Protein AF-A0A1F9A7B1-F1 (afdb_monomer_lite)

Sequence (78 aa):
MQPPVTPIGLDYIASSLELAGFSVDLIDLCFAFSFKEELDAYFQGHDPIAIGLTVRNTDDCYYLSQAFILPRIKEIID

pLDDT: mean 94.9, std 4.02, range [68.44, 98.44]

Radius of gyration: 14.49 Å; chains: 1; bounding box: 31×27×37 Å

Structure (mmCIF, N/CA/C/O backbone):
data_AF-A0A1F9A7B1-F1
#
_entry.id   AF-A0A1F9A7B1-F1
#
loop_
_atom_site.group_PDB
_atom_site.id
_atom_site.type_symbol
_atom_site.label_atom_id
_atom_site.label_alt_id
_atom_site.label_comp_id
_atom_site.label_asym_id
_atom_site.label_entity_id
_atom_site.label_seq_id
_atom_site.pdbx_PDB_ins_code
_atom_site.Cartn_x
_atom_site.Cartn_y
_atom_site.Cartn_z
_atom_site.occupancy
_atom_site.B_iso_or_equiv
_atom_site.auth_seq_id
_atom_site.auth_comp_id
_atom_site.auth_asym_id
_atom_site.auth_atom_id
_atom_site.pdbx_PDB_model_num
ATOM 1 N N . MET A 1 1 ? 13.049 -1.718 -6.420 1.00 68.44 1 MET A N 1
ATOM 2 C CA . MET A 1 1 ? 13.823 -0.478 -6.208 1.00 68.44 1 MET A CA 1
ATOM 3 C C . MET A 1 1 ? 14.587 -0.607 -4.911 1.00 68.44 1 MET A C 1
ATOM 5 O O . MET A 1 1 ? 14.050 -1.167 -3.966 1.00 68.44 1 MET A O 1
ATOM 9 N N . GLN A 1 2 ? 15.834 -0.158 -4.904 1.00 78.81 2 GLN A N 1
ATOM 10 C CA . GLN A 1 2 ? 16.692 -0.082 -3.727 1.00 78.81 2 GLN A CA 1
ATOM 11 C C . GLN A 1 2 ? 17.343 1.308 -3.738 1.00 78.81 2 GLN A C 1
ATOM 13 O O . GLN A 1 2 ? 17.670 1.783 -4.831 1.00 78.81 2 GLN A O 1
ATOM 18 N N . PRO A 1 3 ? 17.540 1.954 -2.579 1.00 90.56 3 PRO A N 1
ATOM 19 C CA . PRO A 1 3 ? 17.177 1.504 -1.227 1.00 90.56 3 PRO A CA 1
ATOM 20 C C . PRO A 1 3 ? 15.661 1.598 -0.934 1.00 90.56 3 PRO A C 1
ATOM 22 O O . PRO A 1 3 ? 14.928 2.195 -1.731 1.00 90.56 3 PRO A O 1
ATOM 25 N N . PRO A 1 4 ? 15.170 1.015 0.180 1.00 92.06 4 PRO A N 1
ATOM 26 C CA . PRO A 1 4 ? 13.811 1.258 0.664 1.00 92.06 4 PRO A CA 1
ATOM 27 C C . PRO A 1 4 ? 13.574 2.755 0.916 1.00 92.06 4 PRO A C 1
ATOM 29 O O . PRO A 1 4 ? 14.474 3.475 1.349 1.00 92.06 4 PRO A O 1
ATOM 32 N N . VAL A 1 5 ? 12.354 3.221 0.638 1.00 93.19 5 VAL A N 1
ATOM 33 C CA . VAL A 1 5 ? 11.927 4.612 0.846 1.00 93.19 5 VAL A CA 1
ATOM 34 C C . VAL A 1 5 ? 10.662 4.602 1.688 1.00 93.19 5 VAL A C 1
ATOM 36 O O . VAL A 1 5 ? 9.678 3.977 1.294 1.00 93.19 5 VAL A O 1
ATOM 39 N N . THR A 1 6 ? 10.683 5.317 2.811 1.00 93.31 6 THR A N 1
ATOM 40 C CA . THR A 1 6 ? 9.550 5.409 3.738 1.00 93.31 6 THR A CA 1
ATOM 41 C C . THR A 1 6 ? 8.281 5.896 3.022 1.00 93.31 6 THR A C 1
ATOM 43 O O . THR A 1 6 ? 8.334 6.901 2.297 1.00 93.31 6 THR A O 1
ATOM 46 N N . PRO A 1 7 ? 7.127 5.234 3.216 1.00 94.19 7 PRO A N 1
ATOM 47 C CA . PRO A 1 7 ? 5.867 5.617 2.592 1.00 94.19 7 PRO A CA 1
ATOM 48 C C . PRO A 1 7 ? 5.197 6.785 3.338 1.00 94.19 7 PRO A C 1
ATOM 50 O O . PRO A 1 7 ? 4.110 6.630 3.877 1.00 94.19 7 PRO A O 1
ATOM 53 N N . ILE A 1 8 ? 5.802 7.980 3.314 1.00 95.12 8 ILE A N 1
ATOM 54 C CA . ILE A 1 8 ? 5.341 9.168 4.072 1.00 95.12 8 ILE A CA 1
ATOM 55 C C . ILE A 1 8 ? 3.856 9.524 3.864 1.00 95.12 8 ILE A C 1
ATOM 57 O O . ILE A 1 8 ? 3.210 10.089 4.740 1.00 95.12 8 ILE A O 1
ATOM 61 N N . GLY A 1 9 ? 3.284 9.181 2.704 1.00 94.12 9 GLY A N 1
ATOM 62 C CA . GLY A 1 9 ? 1.853 9.356 2.449 1.00 94.12 9 GLY A CA 1
ATOM 63 C C . GLY A 1 9 ? 0.969 8.609 3.454 1.00 94.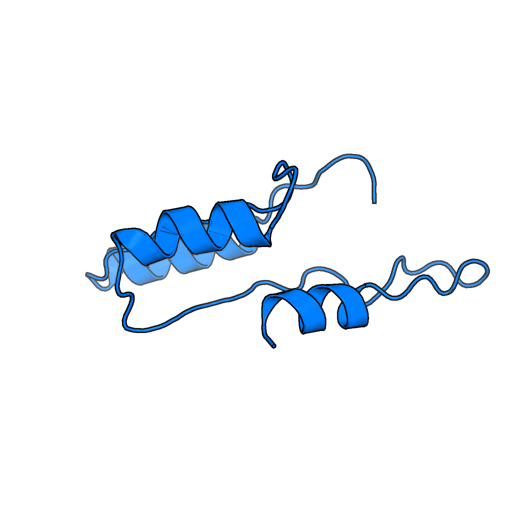12 9 GLY A C 1
ATOM 64 O O . GLY A 1 9 ? -0.078 9.127 3.826 1.00 94.12 9 GLY A O 1
ATOM 65 N N . LEU A 1 10 ? 1.397 7.433 3.926 1.00 96.19 10 LEU A N 1
ATOM 66 C CA . LEU A 1 10 ? 0.676 6.673 4.946 1.00 96.19 10 LEU A CA 1
ATOM 67 C C . LEU A 1 10 ? 0.716 7.368 6.308 1.00 96.19 10 LEU A C 1
ATOM 69 O O . LEU A 1 10 ? -0.317 7.396 6.964 1.00 96.19 10 LEU A O 1
ATOM 73 N N . ASP A 1 11 ? 1.829 8.005 6.685 1.00 95.25 11 ASP A N 1
ATOM 74 C CA . ASP A 1 11 ? 1.924 8.753 7.949 1.00 95.25 11 ASP A CA 1
ATOM 75 C C . ASP A 1 11 ? 0.894 9.894 7.998 1.00 95.25 11 ASP A C 1
ATOM 77 O O . ASP A 1 11 ? 0.206 10.090 9.001 1.00 95.25 11 ASP A O 1
ATOM 81 N N . TYR A 1 12 ? 0.729 10.624 6.886 1.00 96.56 12 TYR A N 1
ATOM 82 C CA . TYR A 1 12 ? -0.273 11.691 6.786 1.00 96.56 12 TYR A CA 1
ATOM 83 C C . TYR A 1 12 ? -1.707 11.163 6.890 1.00 96.56 12 TYR A C 1
ATOM 85 O O . TYR A 1 12 ? -2.539 11.757 7.578 1.00 96.56 12 TYR A O 1
ATOM 93 N N . ILE A 1 13 ? -2.009 10.062 6.197 1.00 97.00 13 ILE A N 1
ATOM 94 C CA . ILE A 1 13 ? -3.353 9.477 6.183 1.00 97.00 13 ILE A CA 1
ATOM 95 C C . ILE A 1 13 ? -3.696 8.865 7.542 1.00 97.00 13 ILE A C 1
ATOM 97 O O . ILE A 1 13 ? -4.787 9.121 8.050 1.00 97.00 13 ILE A O 1
ATOM 101 N N . ALA A 1 14 ? -2.765 8.128 8.153 1.00 97.44 14 ALA A N 1
ATOM 102 C CA . ALA A 1 14 ? -2.932 7.555 9.482 1.00 97.44 14 ALA A CA 1
ATOM 103 C C . ALA A 1 14 ? -3.200 8.652 10.515 1.00 97.44 14 ALA A C 1
ATOM 105 O O . ALA A 1 14 ? -4.236 8.623 11.172 1.00 97.44 14 ALA A O 1
ATOM 106 N N . SER A 1 15 ? -2.360 9.693 10.553 1.00 97.81 15 SER A N 1
ATOM 107 C CA . SER A 1 15 ? -2.544 10.814 11.480 1.00 97.81 15 SER A CA 1
ATOM 108 C C . SER A 1 15 ? -3.899 11.510 11.291 1.00 97.81 15 SER A C 1
ATOM 110 O O . SER A 1 15 ? -4.580 11.830 12.265 1.00 97.81 15 SER A O 1
ATOM 112 N N . SER A 1 16 ? -4.338 11.712 10.044 1.00 98.25 16 SER A N 1
ATOM 113 C CA . SER A 1 16 ? -5.646 12.317 9.773 1.00 98.25 16 SER A CA 1
ATOM 114 C C . SER A 1 16 ? -6.820 11.437 10.218 1.00 98.25 16 SER A C 1
ATOM 116 O O . SER A 1 16 ? -7.841 11.974 10.649 1.00 98.25 16 SER A O 1
ATOM 118 N N . LEU A 1 17 ? -6.713 10.115 10.080 1.00 98.12 17 LEU A N 1
ATOM 119 C CA . LEU A 1 17 ? -7.751 9.162 10.481 1.00 98.12 17 LEU A CA 1
ATOM 120 C C . LEU A 1 17 ? -7.816 9.001 12.004 1.00 98.12 17 LEU A C 1
ATOM 122 O O . LEU A 1 17 ? -8.908 9.016 12.572 1.00 98.12 17 LEU A O 1
ATOM 126 N N . GLU A 1 18 ? -6.665 8.943 12.669 1.00 98.00 18 GLU A N 1
ATOM 127 C CA . GLU A 1 18 ? -6.566 8.939 14.131 1.00 98.00 18 GLU A CA 1
ATOM 128 C C . GLU A 1 18 ? -7.203 10.197 14.736 1.00 98.00 18 GLU A C 1
ATOM 130 O O . GLU A 1 18 ? -8.009 10.104 15.663 1.00 98.00 18 GLU A O 1
ATOM 135 N N . LEU A 1 19 ? -6.932 11.380 14.165 1.00 98.44 19 LEU A N 1
ATOM 136 C CA . LEU A 1 19 ? -7.560 12.642 14.584 1.00 98.44 19 LEU A CA 1
ATOM 137 C C . LEU A 1 19 ? -9.085 12.651 14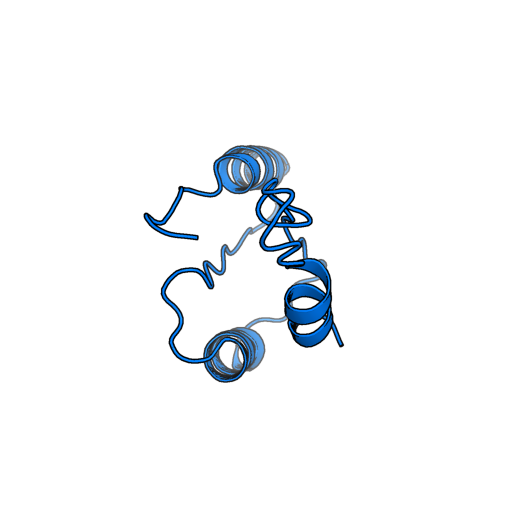.392 1.00 98.44 19 LEU A C 1
ATOM 139 O O . LEU A 1 19 ? -9.790 13.359 15.111 1.00 98.44 19 LEU A O 1
ATOM 143 N N . ALA A 1 20 ? -9.598 11.871 13.440 1.00 98.25 20 ALA A N 1
ATOM 144 C CA . ALA A 1 20 ? -11.028 11.687 13.216 1.00 98.25 20 ALA A CA 1
ATOM 145 C C . ALA A 1 20 ? -11.649 10.588 14.107 1.00 98.25 20 ALA A C 1
ATOM 147 O O . ALA A 1 20 ? -12.857 10.361 14.032 1.00 98.25 20 ALA A O 1
ATOM 148 N N . GLY A 1 21 ? -10.858 9.941 14.970 1.00 98.31 21 GLY A N 1
ATOM 149 C CA . GLY A 1 21 ? -11.315 8.939 15.935 1.00 98.31 21 GLY A CA 1
ATOM 150 C C . GLY A 1 21 ? -11.301 7.497 15.425 1.00 98.31 21 GLY A C 1
ATOM 151 O O . GLY A 1 21 ? -11.921 6.637 16.051 1.00 98.31 21 GLY A O 1
ATOM 152 N N . PHE A 1 22 ? -10.623 7.217 14.310 1.00 98.25 22 PHE A N 1
ATOM 153 C CA . PHE A 1 22 ? -10.453 5.856 13.802 1.00 98.25 22 PHE A CA 1
ATOM 154 C C . PHE A 1 22 ? -9.188 5.202 14.369 1.00 98.25 22 PHE A C 1
ATOM 156 O O . PHE A 1 22 ? -8.175 5.866 14.569 1.00 98.25 22 PHE A O 1
ATOM 163 N N . SER A 1 23 ? -9.243 3.886 14.583 1.00 97.50 23 SER A N 1
ATOM 164 C CA . SER A 1 23 ? -8.043 3.063 14.779 1.00 97.50 23 SER A CA 1
ATOM 165 C C . SER A 1 23 ? -7.400 2.801 13.422 1.00 97.50 23 SER A C 1
ATOM 167 O O . SER A 1 23 ? -8.114 2.476 12.470 1.00 97.50 23 SER A O 1
ATOM 169 N N . VAL A 1 24 ? -6.079 2.931 13.332 1.00 97.69 24 VAL A N 1
ATOM 170 C CA . VAL A 1 24 ? -5.332 2.708 12.092 1.00 97.69 24 VAL A CA 1
ATOM 171 C C . VAL A 1 24 ? -4.172 1.772 12.370 1.00 97.69 24 VAL A C 1
ATOM 173 O O . VAL A 1 24 ? -3.323 2.065 13.204 1.00 97.69 24 VAL A O 1
ATOM 176 N N . ASP A 1 25 ? -4.117 0.685 11.613 1.00 97.00 25 ASP A N 1
ATOM 177 C CA . ASP A 1 25 ? -2.978 -0.220 11.579 1.00 97.00 25 ASP A CA 1
ATOM 178 C C . ASP A 1 25 ? -2.211 -0.008 10.267 1.00 97.00 25 ASP A C 1
ATOM 180 O O . ASP A 1 25 ? -2.807 0.190 9.203 1.00 97.00 25 ASP A O 1
ATOM 184 N N . LEU A 1 26 ? -0.878 -0.032 10.330 1.00 95.62 26 LEU A N 1
ATOM 185 C CA . LEU A 1 26 ? -0.009 0.084 9.159 1.00 95.62 26 LEU A CA 1
ATOM 186 C C . LEU A 1 26 ? 0.727 -1.233 8.917 1.00 95.62 26 LEU A C 1
ATOM 188 O O . LEU A 1 26 ? 1.454 -1.712 9.784 1.00 95.62 26 LEU A O 1
ATOM 192 N N . ILE A 1 27 ? 0.583 -1.776 7.707 1.00 95.19 27 ILE A N 1
ATOM 193 C CA . ILE A 1 27 ? 1.293 -2.977 7.255 1.00 95.19 27 ILE A CA 1
ATOM 194 C C . ILE A 1 27 ? 2.333 -2.558 6.213 1.00 95.19 27 ILE A C 1
ATOM 196 O O . ILE A 1 27 ? 1.995 -2.271 5.061 1.00 95.19 27 ILE A O 1
ATOM 200 N N . ASP A 1 28 ? 3.607 -2.506 6.609 1.00 94.06 28 ASP A N 1
ATOM 201 C CA . ASP A 1 28 ? 4.712 -2.203 5.694 1.00 94.06 28 ASP A CA 1
ATOM 202 C C . ASP A 1 28 ? 5.297 -3.485 5.083 1.00 94.06 28 ASP A C 1
ATOM 204 O O . ASP A 1 28 ? 6.123 -4.182 5.673 1.00 94.06 28 ASP A O 1
ATOM 208 N N . LEU A 1 29 ? 4.898 -3.766 3.843 1.00 94.56 29 LEU A N 1
ATOM 209 C CA . LEU A 1 29 ? 5.367 -4.924 3.081 1.00 94.56 29 LEU A CA 1
ATOM 210 C C . LEU A 1 29 ? 6.787 -4.754 2.508 1.00 94.56 29 LEU A C 1
ATOM 212 O O . LEU A 1 29 ? 7.290 -5.669 1.856 1.00 94.56 29 LEU A O 1
ATOM 216 N N . CYS A 1 30 ? 7.454 -3.608 2.704 1.00 92.56 30 CYS A N 1
ATOM 217 C CA . CYS A 1 30 ? 8.782 -3.345 2.141 1.00 92.56 30 CYS A CA 1
ATOM 218 C C . CYS A 1 30 ? 9.846 -4.337 2.638 1.00 92.56 30 CYS A C 1
ATOM 220 O O . CYS A 1 30 ? 10.742 -4.714 1.877 1.00 92.56 30 CYS A O 1
ATOM 222 N N . PHE A 1 31 ? 9.715 -4.784 3.889 1.00 90.12 31 PHE A N 1
ATOM 223 C CA . PHE A 1 31 ? 10.630 -5.726 4.539 1.00 90.12 31 PHE A CA 1
ATOM 224 C C . PHE A 1 31 ? 10.054 -7.139 4.673 1.00 90.12 31 PHE A C 1
ATOM 226 O O . PHE A 1 31 ? 10.741 -8.032 5.171 1.00 90.12 31 PHE A O 1
ATOM 233 N N . ALA A 1 32 ? 8.818 -7.356 4.217 1.00 93.50 32 ALA A N 1
ATOM 234 C CA . ALA A 1 32 ? 8.181 -8.660 4.269 1.00 93.50 32 ALA A CA 1
ATOM 235 C C . ALA A 1 32 ? 8.896 -9.639 3.329 1.00 93.50 32 ALA A C 1
ATOM 237 O O . ALA A 1 32 ? 9.134 -9.350 2.152 1.00 93.50 32 ALA A O 1
ATOM 238 N N . PHE A 1 33 ? 9.209 -10.830 3.841 1.00 92.81 33 PHE A N 1
ATOM 239 C CA . PHE A 1 33 ? 9.716 -11.920 3.009 1.00 92.81 33 PHE A CA 1
ATOM 240 C C . PHE A 1 33 ? 8.615 -12.463 2.086 1.00 92.81 33 PHE A C 1
ATOM 242 O O . PHE A 1 33 ? 8.847 -12.709 0.902 1.00 92.81 33 PHE A O 1
ATOM 249 N N . SER A 1 34 ? 7.401 -12.590 2.626 1.00 95.81 34 SER A N 1
ATOM 250 C CA . SER A 1 34 ? 6.197 -13.016 1.920 1.00 95.81 34 SER A CA 1
ATOM 251 C C . SER A 1 34 ? 5.053 -12.082 2.286 1.00 95.81 34 SER A C 1
ATOM 253 O O . SER A 1 34 ? 4.640 -12.026 3.440 1.00 95.81 34 SER A O 1
ATOM 255 N N . PHE A 1 35 ? 4.516 -11.358 1.300 1.00 95.12 35 PHE A N 1
ATOM 256 C CA . PHE A 1 35 ? 3.368 -10.485 1.554 1.00 95.12 35 PHE A CA 1
ATOM 257 C C . PHE A 1 35 ? 2.129 -11.281 1.976 1.00 95.12 35 PHE A C 1
ATOM 259 O O . PHE A 1 35 ? 1.327 -10.781 2.750 1.00 95.12 35 PHE A O 1
ATOM 266 N N . LYS A 1 36 ? 1.980 -12.520 1.490 1.00 95.81 36 LYS A N 1
ATOM 267 C CA . LYS A 1 36 ? 0.833 -13.374 1.818 1.00 95.81 36 LYS A CA 1
ATOM 268 C C . LYS A 1 36 ? 0.844 -13.765 3.286 1.00 95.81 36 LYS A C 1
ATOM 270 O O . LYS A 1 36 ? -0.157 -13.591 3.958 1.00 95.81 36 LYS A O 1
ATOM 275 N N . GLU A 1 37 ? 1.992 -14.222 3.783 1.00 96.62 37 GLU A N 1
ATOM 276 C CA . GLU A 1 37 ? 2.132 -14.620 5.187 1.00 96.62 37 GLU A CA 1
ATOM 277 C C . GLU A 1 37 ? 1.918 -13.431 6.132 1.00 96.6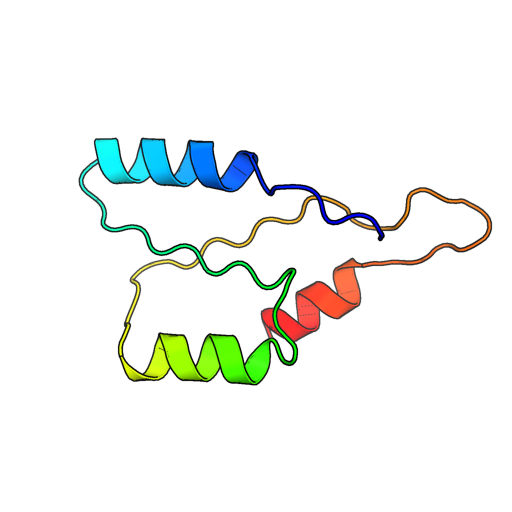2 37 GLU A C 1
ATOM 279 O O . GLU A 1 37 ? 1.248 -13.581 7.149 1.00 96.62 37 GLU A O 1
ATOM 284 N N . GLU A 1 38 ? 2.428 -12.248 5.771 1.00 96.50 38 GLU A N 1
ATOM 285 C CA . GLU A 1 38 ? 2.246 -11.025 6.561 1.00 96.50 38 GLU A CA 1
ATOM 286 C C . GLU A 1 38 ? 0.767 -10.610 6.637 1.00 96.50 38 GLU A C 1
ATOM 288 O O . GLU A 1 38 ? 0.247 -10.311 7.713 1.00 96.50 38 GLU A O 1
ATOM 293 N N . LEU A 1 39 ? 0.063 -10.637 5.499 1.00 95.81 39 LEU A N 1
ATOM 294 C CA . LEU A 1 39 ? -1.359 -10.304 5.445 1.00 95.81 39 LEU A CA 1
ATOM 295 C C . LEU A 1 39 ? -2.221 -11.364 6.143 1.00 95.81 39 LEU A C 1
ATOM 297 O O . LEU A 1 39 ? -3.097 -11.001 6.925 1.00 95.81 39 LEU A O 1
ATOM 301 N N . ASP A 1 40 ? -1.955 -12.654 5.925 1.00 96.12 40 ASP A N 1
ATOM 302 C CA . ASP A 1 40 ? -2.668 -13.749 6.592 1.00 96.12 40 ASP A CA 1
ATOM 303 C C . ASP A 1 40 ? -2.527 -13.647 8.117 1.00 96.12 40 ASP A C 1
ATOM 305 O O . ASP A 1 40 ? -3.507 -13.808 8.844 1.00 96.12 40 ASP A O 1
ATOM 309 N N . ALA A 1 41 ? -1.325 -13.341 8.618 1.00 96.12 41 ALA A N 1
ATOM 310 C CA . ALA A 1 41 ? -1.085 -13.148 10.045 1.00 96.12 41 ALA A CA 1
ATOM 311 C C . ALA A 1 41 ? -1.874 -11.956 10.610 1.00 96.12 41 ALA A C 1
ATOM 313 O O . ALA A 1 41 ? -2.452 -12.061 11.693 1.00 96.12 41 ALA A O 1
ATOM 314 N N . TYR A 1 42 ? -1.945 -10.843 9.874 1.00 96.75 42 TYR A N 1
ATOM 315 C CA . TYR A 1 42 ? -2.739 -9.684 10.276 1.00 96.75 42 TYR A CA 1
ATOM 316 C C . TYR A 1 42 ? -4.241 -10.017 10.325 1.00 96.75 42 TYR A C 1
ATOM 318 O O . TYR A 1 42 ? -4.888 -9.828 11.359 1.00 96.75 42 TYR A O 1
ATOM 326 N N . PHE A 1 43 ? -4.795 -10.591 9.254 1.00 96.38 43 PHE A N 1
ATOM 327 C CA . PHE A 1 43 ? -6.234 -10.865 9.143 1.00 96.38 43 PHE A CA 1
ATOM 328 C C . PHE A 1 43 ? -6.732 -12.031 10.011 1.00 96.38 43 PHE A C 1
ATOM 330 O O . PHE A 1 43 ? -7.936 -12.178 10.200 1.00 96.38 43 PHE A O 1
ATOM 337 N N . GLN A 1 44 ? -5.847 -12.837 10.608 1.00 97.06 44 GLN A N 1
ATOM 338 C CA . GLN A 1 44 ? -6.249 -13.838 11.609 1.00 97.06 44 GLN A CA 1
ATOM 339 C C . GLN A 1 44 ? -6.846 -13.221 12.884 1.00 97.06 44 GLN A C 1
ATOM 341 O O . GLN A 1 44 ? -7.617 -13.889 13.575 1.00 97.06 44 GLN A O 1
ATOM 346 N N . GLY A 1 45 ? -6.482 -11.978 13.214 1.00 95.56 45 GLY A N 1
ATOM 347 C CA . GLY A 1 45 ? -6.908 -11.304 14.447 1.00 95.56 45 GLY A CA 1
ATOM 348 C C . GLY A 1 45 ? -7.562 -9.937 14.251 1.00 95.56 45 GLY A C 1
ATOM 349 O O . GLY A 1 45 ? -8.066 -9.379 15.224 1.00 95.56 45 GLY A O 1
ATOM 350 N N . HIS A 1 46 ? -7.565 -9.405 13.029 1.00 97.56 46 HIS A N 1
ATOM 351 C CA . HIS A 1 46 ? -8.039 -8.056 12.723 1.00 97.56 46 HIS A CA 1
ATOM 352 C C . HIS A 1 46 ? -9.091 -8.100 11.612 1.00 97.56 46 HIS A C 1
ATOM 354 O O . HIS A 1 46 ? -8.909 -8.775 10.601 1.00 97.56 46 HIS A O 1
ATOM 360 N N . ASP A 1 47 ? -10.172 -7.342 11.793 1.00 96.75 47 ASP A N 1
ATOM 361 C CA . ASP A 1 47 ? -11.278 -7.208 10.837 1.00 96.75 47 ASP A CA 1
ATOM 362 C C . ASP A 1 47 ? -11.518 -5.714 10.544 1.00 96.75 47 ASP A C 1
ATOM 364 O O . ASP A 1 47 ? -12.396 -5.085 11.145 1.00 96.75 47 ASP A O 1
ATOM 368 N N . PRO A 1 48 ? -10.659 -5.074 9.723 1.00 97.19 48 PRO A N 1
ATOM 369 C CA . PRO A 1 48 ? -10.765 -3.648 9.453 1.00 97.19 48 PRO A CA 1
ATOM 370 C C . PRO A 1 48 ? -11.959 -3.346 8.539 1.00 97.19 48 PRO A C 1
ATOM 372 O O . PRO A 1 48 ? -12.168 -3.984 7.512 1.00 97.19 48 PRO A O 1
ATOM 375 N N . ILE A 1 49 ? -12.698 -2.280 8.850 1.00 97.31 49 ILE A N 1
ATOM 376 C CA . ILE A 1 49 ? -13.853 -1.837 8.046 1.00 97.31 49 ILE A CA 1
ATOM 377 C C . ILE A 1 49 ? -13.467 -1.230 6.687 1.00 97.31 49 ILE A C 1
ATOM 379 O O . ILE A 1 49 ? -14.328 -1.008 5.835 1.00 97.31 4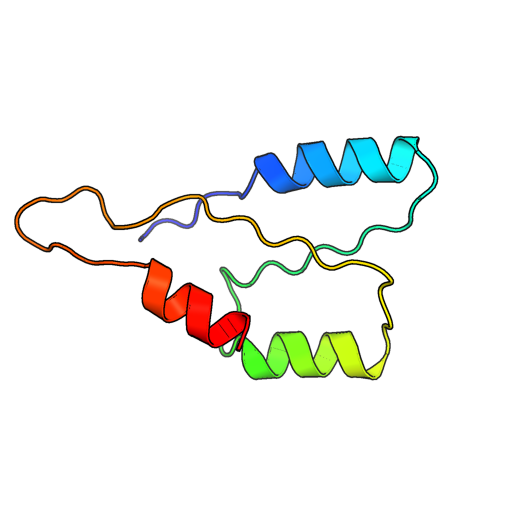9 ILE A O 1
ATOM 383 N N . ALA A 1 50 ? -12.188 -0.902 6.502 1.00 96.75 50 ALA A N 1
ATOM 384 C CA . ALA A 1 50 ? -11.636 -0.342 5.280 1.00 96.75 50 ALA A CA 1
ATOM 385 C C . ALA A 1 50 ? -10.150 -0.697 5.163 1.00 96.75 50 ALA A C 1
ATOM 387 O O . ALA A 1 50 ? -9.435 -0.736 6.162 1.00 96.75 50 ALA A O 1
ATOM 388 N N . ILE A 1 51 ? -9.685 -0.904 3.932 1.00 96.31 51 ILE A N 1
ATOM 389 C CA . ILE A 1 51 ? -8.279 -1.167 3.616 1.00 96.31 51 ILE A CA 1
ATOM 390 C C . ILE A 1 51 ? -7.816 -0.099 2.627 1.00 96.31 51 ILE A C 1
ATOM 392 O O . ILE A 1 51 ? -8.432 0.101 1.579 1.00 96.31 51 ILE A O 1
ATOM 396 N N . GLY A 1 52 ? -6.735 0.596 2.971 1.00 95.56 52 GLY A N 1
ATOM 397 C CA . GLY A 1 52 ? -6.057 1.543 2.092 1.00 95.56 52 GLY A CA 1
ATOM 398 C C . GLY A 1 52 ? -4.733 0.966 1.603 1.00 95.56 52 GLY A C 1
ATOM 399 O O . GLY A 1 52 ? -3.988 0.380 2.382 1.00 95.56 52 GLY A O 1
ATOM 400 N N . LEU A 1 53 ? -4.419 1.160 0.322 1.00 95.50 53 LEU A N 1
ATOM 401 C CA . LEU A 1 53 ? -3.146 0.746 -0.265 1.00 95.50 53 LEU A CA 1
ATOM 402 C C . LEU A 1 53 ? -2.491 1.928 -0.983 1.00 95.50 53 LEU A C 1
ATOM 404 O O . LEU A 1 53 ? -3.106 2.581 -1.825 1.00 95.50 53 LEU A O 1
ATOM 408 N N . THR A 1 54 ? -1.230 2.203 -0.649 1.00 95.19 54 THR A N 1
ATOM 409 C CA . THR A 1 54 ? -0.443 3.248 -1.310 1.00 95.19 54 THR A CA 1
ATOM 410 C C . THR A 1 54 ? 0.324 2.683 -2.503 1.00 95.19 54 THR A C 1
ATOM 412 O O . THR A 1 54 ? 1.035 1.684 -2.393 1.00 95.19 54 THR A O 1
ATOM 415 N N . VAL A 1 55 ? 0.212 3.346 -3.655 1.00 95.00 55 VAL A N 1
ATOM 416 C CA . VAL A 1 55 ? 1.001 3.049 -4.8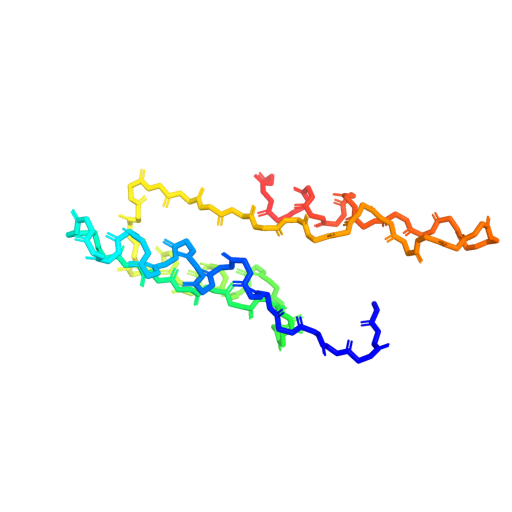57 1.00 95.00 55 VAL A CA 1
ATOM 417 C C . VAL A 1 55 ? 1.879 4.252 -5.159 1.00 95.00 55 VAL A C 1
ATOM 419 O O . VAL A 1 55 ? 1.439 5.222 -5.768 1.00 95.00 55 VAL A O 1
ATOM 422 N N . ARG A 1 56 ? 3.141 4.200 -4.722 1.00 94.75 56 ARG A N 1
ATOM 423 C CA . ARG A 1 56 ? 4.085 5.307 -4.939 1.00 94.75 56 ARG A CA 1
ATOM 424 C C . ARG A 1 56 ? 4.570 5.395 -6.388 1.00 94.75 56 ARG A C 1
ATOM 426 O O . ARG A 1 56 ? 4.817 6.492 -6.873 1.00 94.75 56 ARG A O 1
ATOM 433 N N . ASN A 1 57 ? 4.757 4.252 -7.047 1.00 93.81 57 ASN A N 1
ATOM 434 C CA . ASN A 1 57 ? 5.348 4.172 -8.382 1.00 93.81 57 ASN A CA 1
ATOM 435 C C . ASN A 1 57 ? 4.563 3.176 -9.246 1.00 93.81 57 ASN A C 1
ATOM 437 O O . ASN A 1 57 ? 4.202 2.099 -8.770 1.00 93.81 57 ASN A O 1
ATOM 441 N N . THR A 1 58 ? 4.344 3.515 -10.514 1.00 96.12 58 THR A N 1
ATOM 442 C CA . THR A 1 58 ? 3.738 2.624 -11.518 1.00 96.12 58 THR A CA 1
ATOM 443 C C . THR A 1 58 ? 4.763 1.675 -12.138 1.00 96.12 58 THR A C 1
ATOM 445 O O . THR A 1 58 ? 4.465 0.512 -12.421 1.00 96.12 58 THR A O 1
ATOM 448 N N . ASP A 1 59 ? 5.986 2.169 -12.298 1.00 95.81 59 ASP A N 1
ATOM 449 C CA . ASP A 1 59 ? 7.141 1.527 -12.915 1.00 95.81 59 ASP A CA 1
ATOM 450 C C . ASP A 1 59 ? 8.437 2.115 -12.321 1.00 95.81 59 ASP A C 1
ATOM 452 O O . ASP A 1 59 ? 8.403 2.861 -11.337 1.00 95.81 59 ASP A O 1
ATOM 456 N N . ASP A 1 60 ? 9.590 1.733 -12.860 1.00 94.94 60 ASP A N 1
ATOM 457 C CA . ASP A 1 60 ? 10.899 2.227 -12.428 1.00 94.94 60 ASP A CA 1
ATOM 458 C C . ASP A 1 60 ? 11.346 3.532 -13.113 1.00 94.94 60 ASP A C 1
ATOM 460 O O . ASP A 1 60 ? 12.471 3.985 -12.887 1.00 94.94 60 ASP A O 1
ATOM 464 N N . CYS A 1 61 ? 10.482 4.150 -13.924 1.00 94.81 61 CYS A N 1
ATOM 465 C CA . CYS A 1 61 ? 10.727 5.368 -14.694 1.00 94.81 61 CYS A CA 1
ATOM 466 C C . CYS A 1 61 ? 11.985 5.302 -15.576 1.00 94.81 61 CYS A C 1
ATOM 468 O O . CYS A 1 61 ? 12.575 6.339 -15.900 1.00 94.81 61 CYS A O 1
ATOM 470 N N . TYR A 1 62 ? 12.410 4.100 -15.980 1.00 95.69 62 TYR A N 1
ATOM 471 C CA . TYR A 1 62 ? 13.597 3.910 -16.800 1.00 95.69 62 TYR A CA 1
ATOM 472 C C . TYR A 1 62 ? 13.240 3.283 -18.151 1.00 95.69 62 TYR A C 1
ATOM 474 O O . TYR A 1 62 ? 12.769 2.154 -18.258 1.00 95.69 62 TYR A O 1
ATOM 482 N N . TYR A 1 63 ? 13.483 4.043 -19.224 1.00 94.88 63 TYR A N 1
ATOM 483 C CA . TYR A 1 63 ? 13.023 3.700 -20.576 1.00 94.88 63 TYR A CA 1
ATOM 484 C C . TYR A 1 63 ? 13.524 2.340 -21.085 1.00 94.88 63 TYR A C 1
ATOM 486 O O . TYR A 1 63 ? 12.829 1.670 -21.847 1.00 94.88 63 TYR A O 1
ATOM 494 N N . LEU A 1 64 ? 14.737 1.937 -20.698 1.00 97.25 64 LEU A N 1
ATOM 495 C CA . LEU A 1 64 ? 15.333 0.697 -21.195 1.00 97.25 64 LEU A CA 1
ATOM 496 C C . LEU A 1 64 ? 14.827 -0.547 -20.464 1.00 97.25 64 LEU A C 1
ATOM 498 O O . LEU A 1 64 ? 14.717 -1.596 -21.089 1.00 97.25 64 LEU A O 1
ATOM 502 N N . SER A 1 65 ? 14.542 -0.452 -19.166 1.00 95.50 65 SER A N 1
ATOM 503 C CA . SER A 1 65 ? 14.042 -1.586 -18.3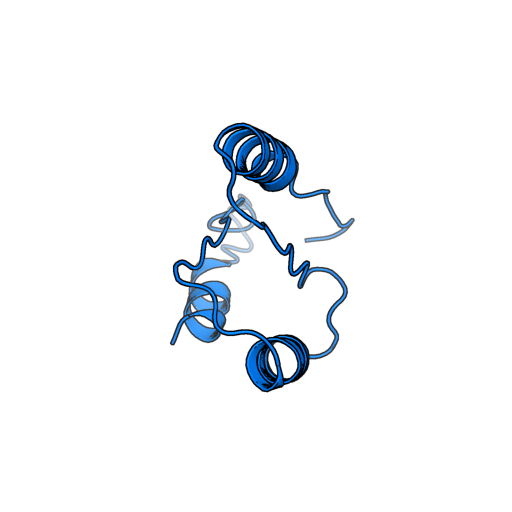84 1.00 95.50 65 SER A CA 1
ATOM 504 C C . SER A 1 65 ? 12.541 -1.781 -18.556 1.00 95.50 65 SER A C 1
ATOM 506 O O . SER A 1 65 ? 12.100 -2.926 -18.598 1.00 95.50 65 SER A O 1
ATOM 508 N N . GLN A 1 66 ? 11.770 -0.688 -18.647 1.00 94.94 66 GLN A N 1
ATOM 509 C CA . GLN A 1 66 ? 10.301 -0.714 -18.698 1.00 94.94 66 GLN A CA 1
ATOM 510 C C . GLN A 1 66 ? 9.718 -1.596 -17.582 1.00 94.94 66 GLN A C 1
ATOM 512 O O . GLN A 1 66 ? 8.792 -2.380 -17.802 1.00 94.94 66 GLN A O 1
ATOM 517 N N . ALA A 1 67 ? 10.310 -1.536 -16.385 1.00 95.00 67 ALA A N 1
ATOM 518 C CA . ALA A 1 67 ? 9.959 -2.459 -15.318 1.00 95.00 67 ALA A CA 1
ATOM 519 C C . ALA A 1 67 ? 8.713 -1.959 -14.581 1.00 95.00 67 ALA A C 1
ATOM 521 O O . ALA A 1 67 ? 8.785 -1.091 -13.712 1.00 95.00 67 ALA A O 1
ATOM 522 N N . PHE A 1 68 ? 7.560 -2.536 -14.919 1.00 95.94 68 PHE A N 1
ATOM 523 C CA . PHE A 1 68 ? 6.282 -2.219 -14.286 1.00 95.94 68 PHE A CA 1
ATOM 524 C C . PHE A 1 68 ? 6.138 -2.867 -12.909 1.00 95.94 68 PHE A C 1
ATOM 526 O O . PHE A 1 68 ? 6.478 -4.031 -12.700 1.00 95.94 68 PHE A O 1
ATOM 533 N N . ILE A 1 69 ? 5.564 -2.114 -11.974 1.00 94.81 69 ILE A N 1
ATOM 534 C CA . ILE A 1 69 ? 5.343 -2.536 -10.584 1.00 94.81 69 ILE A CA 1
ATOM 535 C C . ILE A 1 69 ? 3.872 -2.899 -10.357 1.00 94.81 69 ILE A C 1
ATOM 537 O O . ILE A 1 69 ? 3.570 -3.779 -9.552 1.00 94.81 69 ILE A O 1
ATOM 541 N N . LEU A 1 70 ? 2.955 -2.267 -11.101 1.00 95.56 70 LEU A N 1
ATOM 542 C CA . LEU A 1 70 ? 1.508 -2.466 -10.964 1.00 95.56 70 LEU A CA 1
ATOM 543 C C . LEU A 1 70 ? 1.049 -3.935 -11.021 1.00 95.56 70 LEU A C 1
ATOM 545 O O . LEU A 1 70 ? 0.198 -4.280 -10.204 1.00 95.56 70 LEU A O 1
ATOM 549 N N . PRO A 1 71 ? 1.586 -4.822 -11.889 1.00 95.44 71 PRO A N 1
ATOM 550 C CA . PRO A 1 71 ? 1.180 -6.229 -11.885 1.00 95.44 71 PRO A CA 1
ATOM 551 C C . PRO A 1 71 ? 1.426 -6.915 -10.536 1.00 95.44 71 PRO A C 1
ATOM 553 O O . PRO A 1 71 ? 0.552 -7.608 -10.032 1.00 95.44 71 PRO A O 1
ATOM 556 N N . ARG A 1 72 ? 2.567 -6.637 -9.894 1.00 93.25 72 ARG A N 1
ATOM 557 C CA . ARG A 1 72 ? 2.882 -7.175 -8.565 1.00 93.25 72 ARG A CA 1
ATOM 558 C C . ARG A 1 72 ? 1.979 -6.592 -7.478 1.00 93.25 72 ARG A C 1
ATOM 560 O O . ARG A 1 72 ? 1.651 -7.283 -6.526 1.00 93.25 72 ARG A O 1
ATOM 567 N N . ILE A 1 73 ? 1.576 -5.327 -7.601 1.00 94.69 73 ILE A N 1
ATOM 568 C CA . ILE A 1 73 ? 0.604 -4.721 -6.675 1.00 94.69 73 ILE A CA 1
ATOM 569 C C . ILE A 1 73 ? -0.769 -5.371 -6.849 1.00 94.69 73 ILE A C 1
ATOM 571 O O . ILE A 1 73 ? -1.452 -5.617 -5.861 1.00 94.69 73 ILE A O 1
ATOM 575 N N . LYS A 1 74 ? -1.153 -5.699 -8.088 1.00 94.81 74 LYS A N 1
ATOM 576 C CA . LYS A 1 74 ? -2.396 -6.413 -8.378 1.00 94.81 74 LYS A CA 1
ATOM 577 C C . LYS A 1 74 ? -2.450 -7.782 -7.686 1.00 94.81 74 LYS A C 1
ATOM 579 O O . LYS A 1 74 ? -3.479 -8.119 -7.125 1.00 94.81 74 LYS A O 1
ATOM 584 N N . GLU A 1 75 ? -1.336 -8.512 -7.628 1.00 95.12 75 GLU A N 1
ATOM 585 C CA . GLU A 1 75 ? -1.247 -9.786 -6.888 1.00 95.12 75 GLU A CA 1
ATOM 586 C C . GLU A 1 75 ? -1.482 -9.659 -5.372 1.00 95.12 75 GLU A C 1
ATOM 588 O O . GLU A 1 75 ? -1.769 -10.660 -4.724 1.00 95.12 75 GLU A O 1
ATOM 593 N N . ILE A 1 76 ? -1.319 -8.464 -4.794 1.00 93.62 76 ILE A N 1
ATOM 594 C CA . ILE A 1 76 ? -1.552 -8.213 -3.362 1.00 93.62 76 ILE A CA 1
ATOM 595 C C . ILE A 1 76 ? -3.044 -7.979 -3.080 1.00 93.62 76 ILE A C 1
ATOM 597 O O . ILE A 1 76 ? -3.497 -8.227 -1.967 1.00 93.62 76 ILE A O 1
ATOM 601 N N . ILE A 1 77 ? -3.795 -7.479 -4.067 1.00 90.50 77 ILE A N 1
ATOM 602 C CA . ILE A 1 77 ? -5.208 -7.090 -3.918 1.00 90.50 77 ILE A CA 1
ATOM 603 C C . ILE A 1 77 ? -6.201 -8.098 -4.519 1.00 90.50 77 ILE A C 1
ATOM 605 O O . ILE A 1 77 ? -7.400 -7.937 -4.300 1.00 90.50 77 ILE A O 1
ATOM 609 N N . ASP A 1 78 ? -5.720 -9.061 -5.308 1.00 89.94 78 ASP A N 1
ATOM 610 C CA . ASP A 1 78 ? -6.517 -10.129 -5.932 1.00 89.94 78 ASP A CA 1
ATOM 611 C C . ASP A 1 78 ? -6.724 -11.318 -4.983 1.00 89.94 78 ASP A C 1
ATOM 613 O O . ASP A 1 78 ? -7.864 -11.839 -4.960 1.00 89.94 78 ASP A O 1
#

Foldseek 3Di:
DPDDDDPVVVVVVCVVVVVVVDDDDDDDCNPPPDLVVSVVVCVVPDDDPDDDDDDPDQAPPDPVVRGGDVVVVVVNVD

Secondary structure (DSSP, 8-state):
--S----HHHHHHHHHHHHTT-------TTS-S-HHHHHHHHHTT---S--------SB-S-TTT--B-HHHHHHHH-